Protein AF-A0A9D1UC64-F1 (afdb_monomer_lite)

Secondary structure (DSSP, 8-state):
--------S------------TT-S-HHHHHHHHHHHTSSTTHHHHHHHHHHHH-PPP--GGGSS-SGGGG--BTTTTTB-HHHHHHHHHTTPPPP---TTHHHHHHHHHHHHHHHHTT--HHHHHHHHHHHHHHHHT-

pLDDT: mean 85.99, std 10.67, range [52.28, 98.06]

Radius of gyration: 19.85 Å; chains: 1; bounding box: 45×44×47 Å

Structure (mmCIF, N/CA/C/O backbone):
data_AF-A0A9D1UC64-F1
#
_entry.id   AF-A0A9D1UC64-F1
#
loop_
_atom_site.group_PDB
_atom_site.id
_atom_site.type_symbol
_atom_site.label_atom_id
_atom_site.label_alt_id
_atom_site.label_comp_id
_atom_site.label_asym_id
_atom_site.label_entity_id
_atom_site.label_seq_id
_atom_site.pdbx_PDB_ins_code
_atom_site.Cartn_x
_atom_site.Cartn_y
_atom_site.Cartn_z
_atom_site.occupancy
_atom_site.B_iso_or_equiv
_atom_site.auth_seq_id
_atom_site.auth_comp_id
_atom_site.auth_asym_id
_atom_site.auth_atom_id
_atom_site.pdbx_PDB_model_num
ATOM 1 N N . MET A 1 1 ? -5.020 16.441 9.903 1.00 63.38 1 MET A N 1
ATOM 2 C CA . MET A 1 1 ? -5.780 15.288 9.363 1.00 63.38 1 MET A CA 1
ATOM 3 C C . MET A 1 1 ? -7.006 15.112 10.240 1.00 63.38 1 MET A C 1
ATOM 5 O O . MET A 1 1 ? -6.851 15.357 11.421 1.00 63.38 1 MET A O 1
ATOM 9 N N . MET A 1 2 ? -8.182 14.771 9.703 1.00 67.62 2 MET A N 1
ATOM 10 C CA . MET A 1 2 ? -9.398 14.547 10.503 1.00 67.62 2 MET A CA 1
ATOM 11 C C . MET A 1 2 ? -9.772 13.058 10.460 1.00 67.62 2 MET A C 1
ATOM 13 O O . MET A 1 2 ? -10.002 12.524 9.377 1.00 67.62 2 MET A O 1
ATOM 17 N N . ILE A 1 3 ? -9.825 12.401 11.618 1.00 72.19 3 ILE A N 1
ATOM 18 C CA . ILE A 1 3 ? -10.314 11.039 11.818 1.00 72.19 3 ILE A CA 1
ATOM 19 C C . ILE A 1 3 ? -11.839 11.116 11.832 1.00 72.19 3 ILE A C 1
ATOM 21 O O . ILE A 1 3 ? -12.440 11.724 12.713 1.00 72.19 3 ILE A O 1
ATOM 25 N N . SER A 1 4 ? -12.477 10.531 10.826 1.00 67.00 4 SER A N 1
ATOM 26 C CA . SER A 1 4 ? -13.929 10.553 10.686 1.00 67.00 4 SER A CA 1
ATOM 27 C C . SER A 1 4 ? -14.417 9.252 10.067 1.00 67.00 4 SER A C 1
ATOM 29 O O . SER A 1 4 ? -13.817 8.739 9.121 1.00 67.00 4 SER A O 1
ATOM 31 N N . LEU A 1 5 ? -15.544 8.748 10.569 1.00 57.59 5 LEU A N 1
ATOM 32 C CA . LEU A 1 5 ? -16.313 7.693 9.916 1.00 57.59 5 LEU A CA 1
ATOM 33 C C . LEU A 1 5 ? -17.119 8.306 8.770 1.00 57.59 5 LEU A C 1
ATOM 35 O O . LEU A 1 5 ? -18.320 8.541 8.876 1.00 57.59 5 LEU A O 1
ATOM 39 N N . THR A 1 6 ? -16.450 8.572 7.655 1.00 56.53 6 THR A N 1
ATOM 40 C CA . THR A 1 6 ? -17.159 8.647 6.375 1.00 56.53 6 THR A CA 1
ATOM 41 C C . THR A 1 6 ? -17.318 7.224 5.847 1.00 56.53 6 THR A C 1
ATOM 43 O O . THR A 1 6 ? -16.509 6.352 6.158 1.00 56.53 6 THR A O 1
ATOM 46 N N . SER A 1 7 ? -18.385 6.949 5.096 1.00 52.28 7 SER A N 1
ATOM 47 C CA . SER A 1 7 ? -18.624 5.646 4.468 1.00 52.28 7 SER A CA 1
ATOM 48 C C . SER A 1 7 ? -17.610 5.396 3.342 1.00 52.28 7 SER A C 1
ATOM 50 O O . SER A 1 7 ? -17.956 5.415 2.162 1.00 52.28 7 SER A O 1
ATOM 52 N N . LEU A 1 8 ? -16.337 5.229 3.689 1.00 53.97 8 LEU A N 1
ATOM 53 C CA . LEU A 1 8 ? -15.305 4.762 2.781 1.00 53.97 8 LEU A CA 1
ATOM 54 C C . LEU A 1 8 ? -15.522 3.263 2.595 1.00 53.97 8 LEU A C 1
ATOM 56 O O . LEU A 1 8 ? -15.233 2.458 3.473 1.00 53.97 8 LEU A O 1
ATOM 60 N N . VAL A 1 9 ? -16.097 2.909 1.448 1.00 63.16 9 VAL A N 1
ATOM 61 C CA . VAL A 1 9 ? -16.297 1.512 1.029 1.00 63.16 9 VAL A CA 1
ATOM 62 C C . VAL A 1 9 ? -14.970 0.893 0.551 1.00 63.16 9 VAL A C 1
ATOM 64 O O . VAL A 1 9 ? -14.859 -0.325 0.452 1.00 63.16 9 VAL A O 1
ATOM 67 N N . TYR A 1 10 ? -13.944 1.722 0.327 1.00 69.12 10 TYR A N 1
ATOM 68 C CA . TYR A 1 10 ? -12.628 1.334 -0.177 1.00 69.12 10 TYR A CA 1
ATOM 69 C C . TYR A 1 10 ? -11.521 1.942 0.684 1.00 69.12 10 TYR A C 1
ATOM 71 O O . TYR A 1 10 ? -11.601 3.104 1.084 1.00 69.12 10 TYR A O 1
ATOM 79 N N . ALA A 1 11 ? -10.480 1.160 0.958 1.00 68.38 11 ALA A N 1
ATOM 80 C CA . ALA A 1 11 ? -9.332 1.581 1.749 1.00 68.38 11 ALA A CA 1
ATOM 81 C C . ALA A 1 11 ? -8.036 1.240 1.011 1.00 68.38 11 ALA A C 1
ATOM 83 O O . ALA A 1 11 ? -7.879 0.129 0.510 1.00 68.38 11 ALA A O 1
ATOM 84 N N . ALA A 1 12 ? -7.094 2.182 0.991 1.00 72.62 12 ALA A N 1
ATOM 85 C CA . ALA A 1 12 ? -5.709 1.903 0.639 1.00 72.62 12 ALA A CA 1
ATOM 86 C C . ALA A 1 12 ? -4.950 1.578 1.934 1.00 72.62 12 ALA A C 1
ATOM 88 O O . ALA A 1 12 ? -4.801 2.441 2.799 1.00 72.62 12 ALA A O 1
ATOM 89 N N . SER A 1 13 ? -4.509 0.329 2.096 1.00 71.94 13 SER A N 1
ATOM 90 C CA . SER A 1 13 ? -3.730 -0.117 3.255 1.00 71.94 13 SER A CA 1
ATOM 91 C C . SER A 1 13 ? -2.520 -0.915 2.789 1.00 71.94 13 SER A C 1
ATOM 93 O O . SER A 1 13 ? -2.650 -1.847 1.997 1.00 71.94 13 SER A O 1
ATOM 95 N N . GLY A 1 14 ? -1.336 -0.535 3.265 1.00 76.38 14 GLY A N 1
ATOM 96 C CA . GLY A 1 14 ? -0.081 -1.119 2.808 1.00 76.38 14 GLY A CA 1
ATOM 97 C C . GLY A 1 14 ? 0.328 -0.588 1.435 1.00 76.38 14 GLY A C 1
ATOM 98 O O . GLY A 1 14 ? 0.439 0.623 1.244 1.00 76.38 14 GLY A O 1
ATOM 99 N N . GLY A 1 15 ? 0.587 -1.499 0.495 1.00 78.31 15 GLY A N 1
ATOM 100 C CA . GLY A 1 15 ? 1.259 -1.171 -0.760 1.00 78.31 15 GLY A CA 1
ATOM 101 C C . GLY A 1 15 ? 2.751 -0.893 -0.556 1.00 78.31 15 GLY A C 1
ATOM 102 O O . GLY A 1 15 ? 3.269 -0.876 0.561 1.00 78.31 15 GLY A O 1
ATOM 103 N N . SER A 1 16 ? 3.484 -0.731 -1.650 1.00 79.31 16 SER A N 1
ATOM 104 C CA . SER A 1 16 ? 4.915 -0.427 -1.610 1.00 79.31 16 SER A CA 1
ATOM 105 C C . SER A 1 16 ? 5.243 0.625 -2.650 1.00 79.31 16 SER A C 1
ATOM 107 O O . SER A 1 16 ? 4.673 0.624 -3.738 1.00 79.31 16 SER A O 1
ATOM 109 N N . SER A 1 17 ? 6.172 1.506 -2.293 1.00 82.56 17 SER A N 1
ATOM 110 C CA . SER A 1 17 ? 6.691 2.546 -3.173 1.00 82.56 17 SER A CA 1
ATOM 111 C C . SER A 1 17 ? 8.156 2.278 -3.473 1.00 82.56 17 SER A C 1
ATOM 113 O O . SER A 1 17 ? 8.899 1.770 -2.632 1.00 82.56 17 SER A O 1
ATOM 115 N N . TRP A 1 18 ? 8.578 2.687 -4.660 1.00 87.12 18 TRP A N 1
ATOM 116 C CA . TRP A 1 18 ? 9.968 2.642 -5.088 1.00 87.12 18 TRP A CA 1
ATOM 117 C C . TRP A 1 18 ? 10.576 4.033 -4.934 1.00 87.12 18 TRP A C 1
ATOM 119 O O . TRP A 1 18 ? 9.944 5.031 -5.278 1.00 87.12 18 TRP A O 1
ATOM 129 N N . MET A 1 19 ? 11.780 4.119 -4.369 1.00 91.00 19 MET A N 1
ATOM 130 C CA . MET A 1 19 ? 12.415 5.394 -4.033 1.00 91.00 19 MET A CA 1
ATOM 131 C C . MET A 1 19 ? 13.906 5.363 -4.353 1.00 91.00 19 MET A C 1
ATOM 133 O O . MET A 1 19 ? 14.592 4.382 -4.063 1.00 91.00 19 MET A O 1
ATOM 137 N N . ILE A 1 20 ? 14.420 6.471 -4.890 1.00 95.31 20 ILE A N 1
ATOM 138 C CA . ILE A 1 20 ? 15.860 6.701 -5.027 1.00 95.31 20 ILE A CA 1
ATOM 139 C C . ILE A 1 20 ? 16.335 7.427 -3.775 1.00 95.31 20 ILE A C 1
ATOM 141 O O . ILE A 1 20 ? 15.825 8.489 -3.420 1.00 95.31 20 ILE A O 1
ATOM 145 N N . THR A 1 21 ? 17.308 6.844 -3.082 1.00 95.69 21 THR A N 1
ATOM 146 C CA . THR A 1 21 ? 17.857 7.453 -1.866 1.00 95.69 21 THR A CA 1
ATOM 147 C C . THR A 1 21 ? 18.782 8.622 -2.203 1.00 95.69 21 THR A C 1
ATOM 149 O O . THR A 1 21 ? 19.438 8.628 -3.244 1.00 95.69 21 THR A O 1
ATOM 152 N N . SER A 1 22 ? 18.926 9.575 -1.279 1.00 95.94 22 SER A N 1
ATOM 153 C CA . SER A 1 22 ? 19.843 10.716 -1.435 1.00 95.94 22 SER A CA 1
ATOM 154 C C . SER A 1 22 ? 21.323 10.324 -1.536 1.00 95.94 22 SER A C 1
ATOM 156 O O . SER A 1 22 ? 22.147 11.148 -1.916 1.00 95.94 22 SER A O 1
ATOM 158 N N . ASN A 1 23 ? 21.667 9.084 -1.179 1.00 97.12 23 ASN A N 1
ATOM 159 C CA . ASN A 1 23 ? 23.032 8.559 -1.223 1.00 97.12 23 ASN A CA 1
ATOM 160 C C . ASN A 1 23 ? 23.328 7.785 -2.520 1.00 97.12 23 ASN A C 1
ATOM 162 O O . ASN A 1 23 ? 24.390 7.174 -2.631 1.00 97.12 23 ASN A O 1
ATOM 166 N N . CYS A 1 24 ? 22.400 7.762 -3.483 1.00 97.62 24 CYS A N 1
ATOM 167 C CA . CYS A 1 24 ? 22.615 7.112 -4.770 1.00 97.62 24 CYS A CA 1
ATOM 168 C C . CYS A 1 24 ? 23.758 7.805 -5.529 1.00 97.62 24 CYS A C 1
ATOM 170 O O . CYS A 1 24 ? 23.679 8.992 -5.838 1.00 97.62 24 CYS A O 1
ATOM 172 N N . SER A 1 25 ? 24.827 7.064 -5.829 1.00 97.25 25 SER A N 1
ATOM 173 C CA . SER A 1 25 ? 25.996 7.601 -6.536 1.00 97.25 25 SER A CA 1
ATOM 174 C C . SER A 1 25 ? 25.749 7.850 -8.025 1.00 97.25 25 SER A C 1
ATOM 176 O O . SER A 1 25 ? 26.507 8.594 -8.638 1.00 97.25 25 SER A O 1
ATOM 178 N N . ASP A 1 26 ? 24.721 7.220 -8.597 1.00 97.69 26 ASP A N 1
ATOM 179 C CA . ASP A 1 26 ? 24.335 7.348 -10.003 1.00 97.69 26 ASP A CA 1
ATOM 180 C C . ASP A 1 26 ? 22.814 7.532 -10.123 1.00 97.69 26 ASP A C 1
ATOM 182 O O . ASP A 1 26 ? 22.057 6.610 -10.431 1.00 97.69 26 ASP A O 1
ATOM 186 N N . TYR A 1 27 ? 22.370 8.742 -9.782 1.00 97.62 27 TYR A N 1
ATOM 187 C CA . TYR A 1 27 ? 20.956 9.102 -9.738 1.00 97.62 27 TYR A CA 1
ATOM 188 C C . TYR A 1 27 ? 20.275 9.007 -11.108 1.00 97.62 27 TYR A C 1
ATOM 190 O O . TYR A 1 27 ? 19.155 8.516 -11.180 1.00 97.62 27 TYR A O 1
ATOM 198 N N . GLU A 1 28 ? 20.936 9.450 -12.180 1.00 97.88 28 GLU A N 1
ATOM 199 C CA . GLU A 1 28 ? 20.335 9.500 -13.519 1.00 97.88 28 GLU A CA 1
ATOM 200 C C . GLU A 1 28 ? 20.024 8.096 -14.040 1.00 97.88 28 GLU A C 1
ATOM 202 O O . GLU A 1 28 ? 18.913 7.850 -14.497 1.00 97.88 28 GLU A O 1
ATOM 207 N N . THR A 1 29 ? 20.953 7.146 -13.886 1.00 98.06 29 THR A N 1
ATOM 208 C CA . THR A 1 29 ? 20.705 5.746 -14.257 1.00 98.06 29 THR A CA 1
ATOM 209 C C . THR A 1 29 ? 19.593 5.126 -13.407 1.00 98.06 29 THR A C 1
ATOM 211 O O . THR A 1 29 ? 18.754 4.385 -13.917 1.00 98.06 29 THR A O 1
ATOM 214 N N . ALA A 1 30 ? 19.555 5.420 -12.102 1.00 97.69 30 ALA A N 1
ATOM 215 C CA . ALA A 1 30 ? 18.491 4.926 -11.230 1.00 97.69 30 ALA A CA 1
ATOM 216 C C . ALA A 1 30 ? 17.121 5.519 -11.599 1.00 97.69 30 ALA A C 1
ATOM 218 O O . ALA A 1 30 ? 16.118 4.806 -11.580 1.00 97.69 30 ALA A O 1
ATOM 219 N N . LEU A 1 31 ? 17.079 6.806 -11.949 1.00 97.06 31 LEU A N 1
ATOM 220 C CA . LEU A 1 31 ? 15.873 7.479 -12.410 1.00 97.06 31 LEU A CA 1
ATOM 221 C C . LEU A 1 31 ? 15.389 6.874 -13.722 1.00 97.06 31 LEU A C 1
ATOM 223 O O . LEU A 1 31 ? 14.222 6.508 -13.792 1.00 97.06 31 LEU A O 1
ATOM 227 N N . ASP A 1 32 ? 16.282 6.711 -14.698 1.00 97.69 32 ASP A N 1
ATOM 228 C CA . ASP A 1 32 ? 15.983 6.104 -15.996 1.00 97.69 32 ASP A CA 1
ATOM 229 C C . ASP A 1 32 ? 15.424 4.683 -15.854 1.00 97.69 32 ASP A C 1
ATOM 231 O O . ASP A 1 32 ? 14.429 4.337 -16.490 1.00 97.69 32 ASP A O 1
ATOM 235 N N . LEU A 1 33 ? 15.989 3.878 -14.947 1.00 96.50 33 LEU A N 1
ATOM 236 C CA . LEU A 1 33 ? 15.461 2.552 -14.636 1.00 96.50 33 LEU A CA 1
ATOM 237 C C . LEU A 1 33 ? 14.020 2.626 -14.115 1.00 96.50 33 LEU A C 1
ATOM 239 O O . LEU A 1 33 ? 13.151 1.920 -14.626 1.00 96.50 33 LEU A O 1
ATOM 243 N N . LEU A 1 34 ? 13.752 3.454 -13.098 1.00 95.56 34 LEU A N 1
ATOM 244 C CA . LEU A 1 34 ? 12.413 3.543 -12.507 1.00 95.56 34 LEU A CA 1
ATOM 245 C C . LEU A 1 34 ? 11.394 4.104 -13.504 1.00 95.56 34 LEU A C 1
ATOM 247 O O . LEU A 1 34 ? 10.284 3.580 -13.603 1.00 95.56 34 LEU A O 1
ATOM 251 N N . THR A 1 35 ? 11.752 5.144 -14.257 1.00 94.69 35 THR A N 1
ATOM 252 C CA . THR A 1 35 ? 10.840 5.758 -15.227 1.00 94.69 35 THR A CA 1
ATOM 253 C C . THR A 1 35 ? 10.601 4.862 -16.431 1.00 94.69 35 THR A C 1
ATOM 255 O O . THR A 1 35 ? 9.479 4.845 -16.919 1.00 94.69 35 THR A O 1
ATOM 258 N N . THR A 1 36 ? 11.586 4.082 -16.879 1.00 95.62 36 THR A N 1
ATOM 259 C CA . THR A 1 36 ? 11.426 3.147 -18.003 1.00 95.62 36 THR A CA 1
ATOM 260 C C . THR A 1 36 ? 10.649 1.898 -17.595 1.00 95.62 36 THR A C 1
ATOM 262 O O . THR A 1 36 ? 9.729 1.494 -18.306 1.00 95.62 36 THR A O 1
ATOM 265 N N . VAL A 1 37 ? 10.993 1.295 -16.450 1.00 94.44 37 VAL A N 1
ATOM 266 C CA . VAL A 1 37 ? 10.428 0.009 -16.012 1.00 94.44 37 VAL A CA 1
ATOM 267 C C . VAL A 1 37 ? 9.077 0.160 -15.334 1.00 94.44 37 VAL A C 1
ATOM 269 O O . VAL A 1 37 ? 8.187 -0.632 -15.600 1.00 94.44 37 VAL A O 1
ATOM 272 N N . MET A 1 38 ? 8.900 1.151 -14.463 1.00 91.38 38 MET A N 1
ATOM 273 C CA . MET A 1 38 ? 7.700 1.228 -13.620 1.00 91.38 38 MET A CA 1
ATOM 274 C C . MET A 1 38 ? 6.682 2.253 -14.116 1.00 91.38 38 MET A C 1
ATOM 276 O O . MET A 1 38 ? 5.495 2.091 -13.876 1.00 91.38 38 MET A O 1
ATOM 280 N N . GLY A 1 39 ? 7.119 3.316 -14.793 1.00 88.75 39 GLY A N 1
ATOM 281 C CA . GLY A 1 39 ? 6.231 4.401 -15.235 1.00 88.75 39 GLY A CA 1
ATOM 282 C C . GLY A 1 39 ? 6.206 4.641 -16.741 1.00 88.75 39 GLY A C 1
ATOM 283 O O . GLY A 1 39 ? 5.640 5.644 -17.175 1.00 88.75 39 GLY A O 1
ATOM 284 N N . GLY A 1 40 ? 6.866 3.786 -17.519 1.00 89.94 40 GLY A N 1
ATOM 285 C CA . GLY A 1 40 ? 7.197 4.059 -18.912 1.00 89.94 40 GLY A CA 1
ATOM 286 C C . GLY A 1 40 ? 7.000 2.851 -19.807 1.00 89.94 40 GLY A C 1
ATOM 287 O O . GLY A 1 40 ? 6.079 2.062 -19.610 1.00 89.94 40 GLY A O 1
ATOM 288 N N . GLU A 1 41 ? 7.863 2.729 -20.812 1.00 93.31 41 GLU A N 1
ATOM 289 C CA . GLU A 1 41 ? 7.711 1.783 -21.923 1.00 93.31 41 GLU A CA 1
ATOM 290 C C . GLU A 1 41 ? 7.566 0.320 -21.486 1.00 93.31 41 GLU A C 1
ATOM 292 O O . GLU A 1 41 ? 6.873 -0.443 -22.152 1.00 93.31 41 GLU A O 1
ATOM 297 N N . LEU A 1 42 ? 8.182 -0.074 -20.369 1.00 93.69 42 LEU A N 1
ATOM 298 C CA . LEU A 1 42 ? 8.160 -1.460 -19.896 1.00 93.69 42 LEU A CA 1
ATOM 299 C C . LEU A 1 42 ? 7.163 -1.701 -18.751 1.00 93.69 42 LEU A C 1
ATOM 301 O O . LEU A 1 42 ? 7.148 -2.798 -18.197 1.00 93.69 42 LEU A O 1
ATOM 305 N N . SER A 1 43 ? 6.340 -0.708 -18.395 1.00 91.25 43 SER A N 1
ATOM 306 C CA . SER A 1 43 ? 5.443 -0.793 -17.233 1.00 91.25 43 SER A CA 1
ATOM 307 C C . SER A 1 43 ? 4.398 -1.901 -17.349 1.00 91.25 43 SER A C 1
ATOM 309 O O . SER A 1 43 ? 4.275 -2.684 -16.411 1.00 91.25 43 SER A O 1
ATOM 311 N N . ASP A 1 44 ? 3.722 -2.040 -18.491 1.00 88.62 44 ASP A N 1
ATOM 312 C CA . ASP A 1 44 ? 2.748 -3.120 -18.723 1.00 88.62 44 ASP A CA 1
ATOM 313 C C . ASP A 1 44 ? 3.380 -4.498 -18.487 1.00 88.62 44 ASP A C 1
ATOM 315 O O . ASP A 1 44 ? 2.933 -5.251 -17.624 1.00 88.62 44 ASP A O 1
ATOM 319 N N . ALA A 1 45 ? 4.492 -4.792 -19.170 1.00 90.00 45 ALA A N 1
ATOM 320 C CA . ALA A 1 45 ? 5.197 -6.065 -19.024 1.00 90.00 45 ALA A CA 1
ATOM 321 C C . ALA A 1 45 ? 5.659 -6.311 -17.579 1.00 90.00 45 ALA A C 1
ATOM 323 O O . ALA A 1 45 ? 5.444 -7.388 -17.031 1.00 90.00 45 ALA A O 1
ATOM 324 N N . PHE A 1 46 ? 6.240 -5.296 -16.934 1.00 91.56 46 PHE A N 1
ATOM 325 C CA . PHE A 1 46 ? 6.694 -5.403 -15.551 1.00 91.56 46 PHE A CA 1
ATOM 326 C C . PHE A 1 46 ? 5.546 -5.723 -14.585 1.00 91.56 46 PHE A C 1
ATOM 328 O O . PHE A 1 46 ? 5.684 -6.610 -13.743 1.00 91.56 46 PHE A O 1
ATOM 335 N N . TYR A 1 47 ? 4.413 -5.020 -14.692 1.00 89.88 47 TYR A N 1
ATOM 336 C CA . TYR A 1 47 ? 3.279 -5.228 -13.792 1.00 89.88 47 TYR A CA 1
ATOM 337 C C . TYR A 1 47 ? 2.540 -6.544 -14.055 1.00 89.88 47 TYR A C 1
ATOM 339 O O . TYR A 1 47 ? 2.055 -7.156 -13.104 1.00 89.88 47 TYR A O 1
ATOM 347 N N . GLN A 1 48 ? 2.509 -7.015 -15.303 1.00 87.69 48 GLN A N 1
ATOM 348 C CA . GLN A 1 48 ? 2.010 -8.348 -15.647 1.00 87.69 48 GLN A CA 1
ATOM 349 C C . GLN A 1 48 ? 2.878 -9.456 -15.046 1.00 87.69 48 GLN A C 1
ATOM 351 O O . GLN A 1 48 ? 2.348 -10.372 -14.415 1.00 87.69 48 GLN A O 1
ATOM 356 N N . ASP A 1 49 ? 4.201 -9.350 -15.189 1.00 89.88 49 ASP A N 1
ATOM 357 C CA . ASP A 1 49 ? 5.139 -10.353 -14.681 1.00 89.88 49 ASP A CA 1
ATOM 358 C C . ASP A 1 49 ? 5.008 -10.504 -13.157 1.00 89.88 49 ASP A C 1
ATOM 360 O O . ASP A 1 49 ? 4.837 -11.611 -12.644 1.00 89.88 49 ASP A O 1
ATOM 364 N N . ILE A 1 50 ? 4.992 -9.393 -12.410 1.00 89.69 50 ILE A N 1
ATOM 365 C CA . ILE A 1 50 ? 4.877 -9.460 -10.944 1.00 89.69 50 ILE A CA 1
ATOM 366 C C . ILE A 1 50 ? 3.474 -9.858 -10.457 1.00 89.69 50 ILE A C 1
ATOM 368 O O . ILE A 1 50 ? 3.341 -10.364 -9.336 1.00 89.69 50 ILE A O 1
ATOM 372 N N . LEU A 1 51 ? 2.432 -9.668 -11.275 1.00 87.88 51 LEU A N 1
ATOM 373 C CA . LEU A 1 51 ? 1.104 -10.210 -10.993 1.00 87.88 51 LEU A CA 1
ATOM 374 C C . LEU A 1 51 ? 1.127 -11.741 -11.060 1.00 87.88 51 LEU A C 1
ATOM 376 O O . LEU A 1 51 ? 0.666 -12.381 -10.121 1.00 87.88 51 LEU A O 1
ATOM 380 N N . LEU A 1 52 ? 1.704 -12.331 -12.111 1.00 83.81 52 LEU A N 1
ATOM 381 C CA . LEU A 1 52 ? 1.781 -13.792 -12.257 1.00 83.81 52 LEU A CA 1
ATOM 382 C C . LEU A 1 52 ? 2.699 -14.444 -11.226 1.00 83.81 52 LEU A C 1
ATOM 384 O O . LEU A 1 52 ? 2.368 -15.494 -10.676 1.00 83.81 52 LEU A O 1
ATOM 388 N N . ASP A 1 53 ? 3.851 -13.829 -10.965 1.00 87.88 53 ASP A N 1
ATOM 389 C CA . ASP A 1 53 ? 4.875 -14.432 -10.115 1.00 87.88 53 ASP A CA 1
ATOM 390 C C . ASP A 1 53 ? 4.564 -14.280 -8.623 1.00 87.88 53 ASP A C 1
ATOM 392 O O . ASP A 1 53 ? 5.006 -15.087 -7.804 1.00 87.88 53 ASP A O 1
ATOM 396 N N . SER A 1 54 ? 3.872 -13.202 -8.241 1.00 87.50 54 SER A N 1
ATOM 397 C CA . SER A 1 54 ? 3.743 -12.790 -6.836 1.00 87.50 54 SER A CA 1
ATOM 398 C C . SER A 1 54 ? 2.344 -12.324 -6.433 1.00 87.50 54 SER A C 1
ATOM 400 O O . SER A 1 54 ? 2.170 -11.877 -5.298 1.00 87.50 54 SER A O 1
ATOM 402 N N . ASN A 1 55 ? 1.346 -12.424 -7.318 1.00 86.44 55 ASN A N 1
ATOM 403 C CA . ASN A 1 55 ? -0.016 -11.919 -7.104 1.00 86.44 55 ASN A CA 1
ATOM 404 C C . ASN A 1 55 ? -0.045 -10.426 -6.730 1.00 86.44 55 ASN A C 1
ATOM 406 O O . ASN A 1 55 ? -0.910 -9.976 -5.973 1.00 86.44 55 ASN A O 1
ATOM 410 N N . TYR A 1 56 ? 0.924 -9.650 -7.230 1.00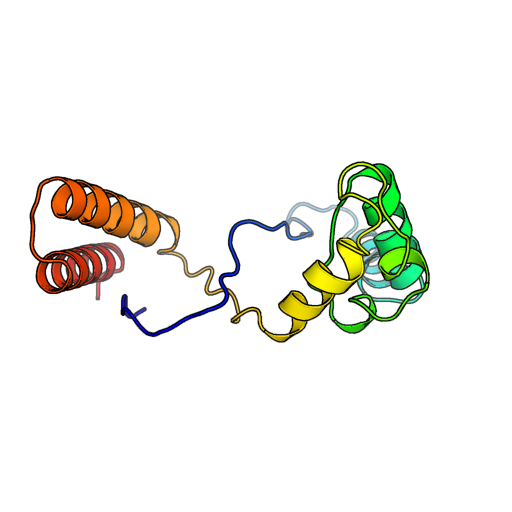 87.50 56 TYR A N 1
ATOM 411 C CA . TYR A 1 56 ? 1.001 -8.218 -6.976 1.00 87.50 56 TYR A CA 1
ATOM 412 C C . TYR A 1 56 ? 0.126 -7.454 -7.968 1.00 87.50 56 TYR A C 1
ATOM 414 O O . TYR A 1 56 ? 0.368 -7.481 -9.170 1.00 87.50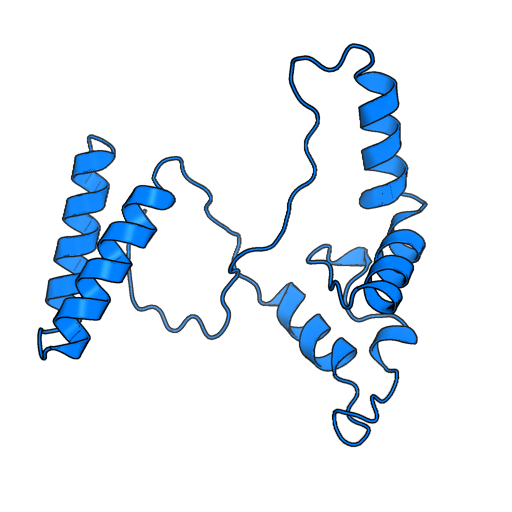 56 TYR A O 1
ATOM 422 N N . ILE A 1 57 ? -0.857 -6.715 -7.455 1.00 84.81 57 ILE A N 1
ATOM 423 C CA . ILE A 1 57 ? -1.691 -5.820 -8.260 1.00 84.81 57 ILE A CA 1
ATOM 424 C C . ILE A 1 57 ? -1.224 -4.390 -8.045 1.00 84.81 57 ILE A C 1
ATOM 426 O O . ILE A 1 57 ? -1.164 -3.894 -6.917 1.00 84.81 57 ILE A O 1
ATOM 430 N N . SER A 1 58 ? -0.905 -3.723 -9.148 1.00 81.44 58 SER A N 1
ATOM 431 C CA . SER A 1 58 ? -0.476 -2.334 -9.131 1.00 81.44 58 SER A CA 1
ATOM 432 C C . SER A 1 58 ? -1.645 -1.375 -8.939 1.00 81.44 58 SER A C 1
ATOM 434 O O . SER A 1 58 ? -2.706 -1.533 -9.538 1.00 81.44 58 SER A O 1
ATOM 436 N N . GLY A 1 59 ? -1.406 -0.317 -8.162 1.00 79.38 59 GLY A N 1
ATOM 437 C CA . GLY A 1 59 ? -2.274 0.861 -8.118 1.00 79.38 59 GLY A CA 1
ATOM 438 C C . GLY A 1 59 ? -2.091 1.807 -9.317 1.00 79.38 59 GLY A C 1
ATOM 439 O O . GLY A 1 59 ? -2.757 2.838 -9.402 1.00 79.38 59 GLY A O 1
ATOM 440 N N . TYR A 1 60 ? -1.152 1.510 -10.222 1.00 81.12 60 TYR A N 1
ATOM 441 C CA . TYR A 1 60 ? -0.867 2.332 -11.392 1.00 81.12 60 TYR A CA 1
ATOM 442 C C . TYR A 1 60 ? -1.936 2.114 -12.468 1.00 81.12 60 TYR A C 1
ATOM 444 O O . TYR A 1 60 ? -1.916 1.129 -13.208 1.00 81.12 60 TYR A O 1
ATOM 452 N N . LEU A 1 61 ? -2.876 3.062 -12.541 1.00 81.19 61 LEU A N 1
ATOM 453 C CA . LEU A 1 61 ? -4.076 2.992 -13.383 1.00 81.19 61 LEU A CA 1
ATOM 454 C C . LEU A 1 61 ? -3.835 2.606 -14.852 1.00 81.19 61 LEU A C 1
ATOM 456 O O . LEU A 1 61 ? -4.647 1.840 -15.364 1.00 81.19 61 LEU A O 1
ATOM 460 N N . PRO A 1 62 ? -2.768 3.065 -15.542 1.00 81.75 62 PRO A N 1
ATOM 461 C CA . PRO A 1 62 ? -2.522 2.657 -16.927 1.00 81.75 62 PRO A CA 1
ATOM 462 C C . PRO A 1 62 ? -2.391 1.141 -17.117 1.00 81.75 62 PRO A C 1
ATOM 464 O O . PRO A 1 62 ? -2.776 0.637 -18.164 1.00 81.75 62 PRO A O 1
ATOM 467 N N . THR A 1 63 ? -1.939 0.432 -16.081 1.00 77.00 63 THR A N 1
ATOM 468 C CA . THR A 1 63 ? -1.687 -1.023 -16.087 1.00 77.00 63 THR A CA 1
ATOM 469 C C . THR A 1 63 ? -2.750 -1.823 -15.323 1.00 77.00 63 THR A C 1
ATOM 471 O O . THR A 1 63 ? -2.653 -3.041 -15.179 1.00 77.00 63 THR A O 1
ATOM 474 N N . ALA A 1 64 ? -3.769 -1.149 -14.780 1.00 74.38 64 ALA A N 1
ATOM 475 C CA . ALA A 1 64 ? -4.783 -1.774 -13.939 1.00 74.38 64 ALA A CA 1
ATOM 476 C C . ALA A 1 64 ? -5.979 -2.269 -14.771 1.00 74.38 64 ALA A C 1
ATOM 478 O O . ALA A 1 64 ? -6.602 -1.506 -15.508 1.00 74.38 64 ALA A O 1
ATOM 479 N N . GLY A 1 65 ? -6.340 -3.548 -14.614 1.00 66.38 65 GLY A N 1
ATOM 480 C CA . GLY A 1 65 ? -7.673 -4.080 -14.939 1.00 66.38 65 GLY A CA 1
ATOM 481 C C . GLY A 1 65 ? -8.049 -4.251 -16.418 1.00 66.38 65 GLY A C 1
ATOM 482 O O . GLY A 1 65 ? -9.135 -4.759 -16.687 1.00 66.38 65 GLY A O 1
ATOM 483 N N . ASN A 1 66 ? -7.197 -3.871 -17.374 1.00 63.12 66 ASN A N 1
ATOM 484 C CA . ASN A 1 66 ? -7.561 -3.804 -18.800 1.00 63.12 66 ASN A CA 1
ATOM 485 C C . ASN A 1 66 ? -6.923 -4.883 -19.691 1.00 63.12 66 ASN A C 1
ATOM 487 O O . ASN A 1 66 ? -7.028 -4.811 -20.915 1.00 63.12 66 ASN A O 1
ATOM 491 N N . GLU A 1 67 ? -6.280 -5.890 -19.103 1.00 69.38 67 GLU A N 1
ATOM 492 C CA . GLU A 1 67 ? -5.487 -6.874 -19.844 1.00 69.38 67 GLU A CA 1
ATOM 493 C C . GLU A 1 67 ? -6.055 -8.298 -19.752 1.00 69.38 67 GLU A C 1
ATOM 495 O O . GLU A 1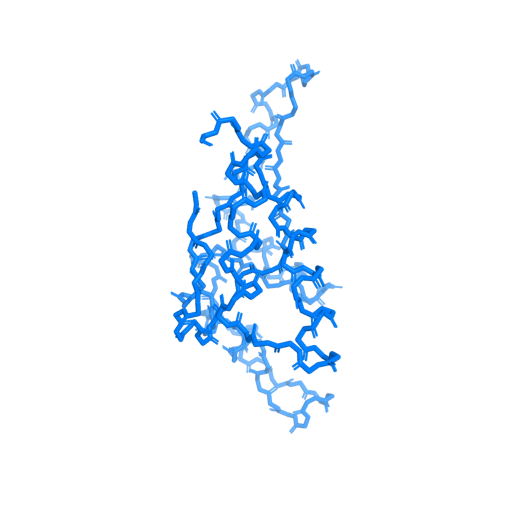 67 ? -6.832 -8.636 -18.854 1.00 69.38 67 GLU A O 1
ATOM 500 N N . GLU A 1 68 ? -5.653 -9.154 -20.697 1.00 82.88 68 GLU A N 1
ATOM 501 C CA . GLU A 1 68 ? -6.082 -10.559 -20.782 1.00 82.88 68 GLU A CA 1
ATOM 502 C C . GLU A 1 68 ? -5.818 -11.314 -19.473 1.00 82.88 68 GLU A C 1
ATOM 504 O O . GLU A 1 68 ? -6.699 -12.009 -18.969 1.00 82.88 68 GLU A O 1
ATOM 509 N N . ILE A 1 69 ? -4.656 -11.075 -18.863 1.00 84.38 69 ILE A N 1
ATOM 510 C CA . ILE A 1 69 ? -4.247 -11.664 -17.587 1.00 84.38 69 ILE A CA 1
ATOM 511 C C . ILE A 1 69 ? -5.262 -11.432 -16.458 1.00 84.38 69 ILE A C 1
ATOM 513 O O . ILE A 1 69 ? -5.564 -12.366 -15.716 1.00 84.38 69 ILE A O 1
ATOM 517 N N . TYR A 1 70 ?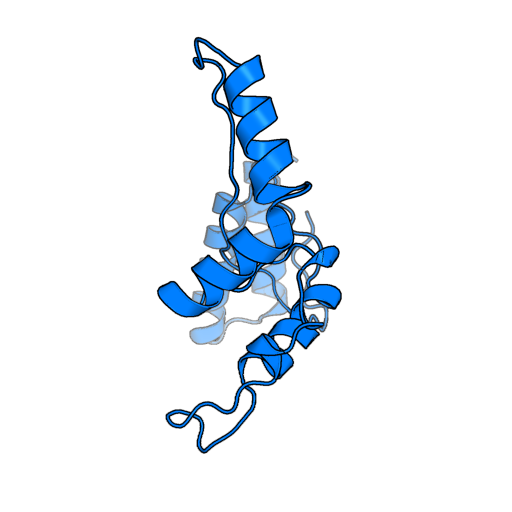 -5.860 -10.237 -16.365 1.00 86.94 70 TYR A N 1
ATOM 518 C CA . TYR A 1 70 ? -6.833 -9.912 -15.318 1.00 86.94 70 TYR A CA 1
ATOM 519 C C . TYR A 1 70 ? -8.116 -10.744 -15.457 1.00 86.94 70 TYR A C 1
ATOM 521 O O . TYR A 1 70 ? -8.787 -11.039 -14.469 1.00 86.94 70 TYR A O 1
ATOM 529 N N . ASN A 1 71 ? -8.437 -11.163 -16.681 1.00 89.44 71 ASN A N 1
ATOM 530 C CA . ASN A 1 71 ? -9.618 -11.954 -17.007 1.00 89.44 71 ASN A CA 1
ATOM 531 C C . ASN A 1 71 ? -9.356 -13.468 -16.963 1.00 89.44 71 ASN A C 1
ATOM 533 O O . ASN A 1 71 ? -10.217 -14.248 -17.372 1.00 89.44 71 ASN A O 1
ATOM 537 N N . THR A 1 72 ? -8.191 -13.896 -16.471 1.00 89.94 72 THR A N 1
ATOM 538 C CA . THR A 1 72 ? -7.858 -15.317 -16.330 1.00 89.94 72 THR A CA 1
ATOM 539 C C . THR A 1 72 ? -8.664 -15.932 -15.178 1.00 89.94 72 THR A C 1
ATOM 541 O O . THR A 1 72 ? -8.598 -15.414 -14.060 1.00 89.94 72 THR A O 1
ATOM 544 N N . PRO A 1 73 ? -9.425 -17.019 -15.413 1.00 92.31 73 PRO A N 1
ATOM 545 C CA . PRO A 1 73 ? -10.083 -17.774 -14.350 1.00 92.31 73 PRO A CA 1
ATOM 546 C C . PRO A 1 73 ? -9.069 -18.388 -13.386 1.00 92.31 73 PRO A C 1
ATOM 548 O O . PRO A 1 73 ? -8.065 -18.950 -13.826 1.00 92.31 73 PRO A O 1
ATOM 551 N N . ASP A 1 74 ? -9.360 -18.341 -12.089 1.00 90.12 74 ASP A N 1
ATOM 552 C CA . ASP A 1 74 ? -8.523 -18.956 -11.062 1.00 90.12 74 ASP A CA 1
ATOM 553 C C . ASP A 1 74 ? -9.226 -20.161 -10.410 1.00 90.12 74 ASP A C 1
ATOM 555 O O . ASP A 1 74 ? -10.326 -20.046 -9.864 1.00 90.12 74 ASP A O 1
ATOM 559 N N . ASP A 1 75 ? -8.585 -21.332 -10.456 1.00 93.44 75 ASP A N 1
ATOM 560 C CA . ASP A 1 75 ? -9.147 -22.588 -9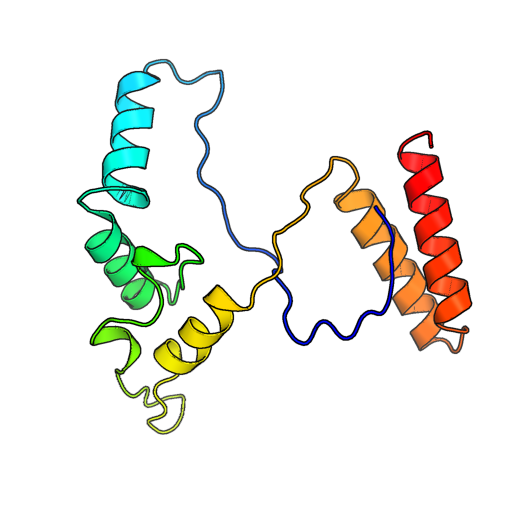.939 1.00 93.44 75 ASP A CA 1
ATOM 561 C C . ASP A 1 75 ? -9.346 -22.576 -8.415 1.00 93.44 75 ASP A C 1
ATOM 563 O O . ASP A 1 75 ? -10.298 -23.181 -7.913 1.00 93.44 75 ASP A O 1
ATOM 567 N N . PHE A 1 76 ? -8.482 -21.887 -7.662 1.00 92.69 76 PHE A N 1
ATOM 568 C CA . PHE A 1 76 ? -8.638 -21.750 -6.212 1.00 92.69 76 PHE A CA 1
ATOM 569 C C . PHE A 1 76 ? -9.891 -20.932 -5.877 1.00 92.69 76 PHE A C 1
ATOM 571 O O . PHE A 1 76 ? -10.600 -21.247 -4.918 1.00 92.69 76 PHE A O 1
ATOM 578 N N . PHE A 1 77 ? -10.214 -19.940 -6.710 1.00 93.69 77 PHE A N 1
ATOM 579 C CA . PHE A 1 77 ? -11.436 -19.140 -6.616 1.00 93.69 77 PHE A CA 1
ATOM 580 C C . PHE A 1 77 ? -12.599 -19.692 -7.463 1.00 93.69 77 PHE A C 1
ATOM 582 O O . PHE A 1 77 ? -13.475 -18.942 -7.877 1.00 93.69 77 PHE A O 1
ATOM 589 N N . ASN A 1 78 ? -12.662 -21.011 -7.686 1.00 96.19 78 ASN A N 1
ATOM 590 C CA . ASN A 1 78 ? -13.758 -21.694 -8.396 1.00 96.19 78 ASN A CA 1
ATOM 591 C C . ASN A 1 78 ? -14.008 -21.199 -9.837 1.00 96.19 78 ASN A C 1
ATOM 593 O O . ASN A 1 78 ? -15.136 -21.266 -10.330 1.00 96.19 78 ASN A O 1
ATOM 597 N N . GLY A 1 79 ? -12.964 -20.733 -10.520 1.00 95.44 79 GLY A N 1
ATOM 598 C CA . GLY A 1 79 ? -13.038 -20.199 -11.878 1.00 95.44 79 GLY A CA 1
ATOM 599 C C . GLY A 1 79 ? -13.418 -18.719 -11.953 1.00 95.44 79 GLY A C 1
ATOM 600 O O . GLY A 1 79 ? -13.652 -18.219 -13.053 1.00 95.44 79 GLY A O 1
ATOM 601 N N . ASP A 1 80 ? -13.473 -18.007 -10.825 1.00 94.56 80 ASP A N 1
ATOM 602 C CA . ASP A 1 80 ? -13.674 -16.560 -10.827 1.00 94.56 80 ASP A CA 1
ATOM 603 C C . ASP A 1 80 ? -12.445 -15.831 -11.394 1.00 94.56 80 ASP A C 1
ATOM 605 O O . ASP A 1 80 ? -11.295 -16.224 -11.188 1.00 94.56 80 ASP A O 1
ATOM 609 N N . THR A 1 81 ? -12.684 -14.707 -12.071 1.00 91.81 81 THR A N 1
ATOM 610 C CA . THR A 1 81 ? -11.636 -13.804 -12.572 1.00 91.81 81 THR A CA 1
ATOM 611 C C . THR A 1 81 ? -11.213 -12.835 -11.468 1.00 91.81 81 THR A C 1
ATOM 613 O O . THR A 1 81 ? -11.544 -11.644 -11.495 1.00 91.81 81 THR A O 1
ATOM 616 N N . ILE A 1 82 ? -10.545 -13.357 -10.436 1.00 89.88 82 ILE A N 1
ATOM 617 C CA . ILE A 1 82 ? -10.269 -12.606 -9.202 1.00 89.88 82 ILE A CA 1
ATOM 618 C C . ILE A 1 82 ? -9.450 -11.334 -9.454 1.00 89.88 82 ILE A C 1
ATOM 620 O O . ILE A 1 82 ? -9.717 -10.300 -8.843 1.00 89.88 82 ILE A O 1
ATOM 624 N N . TYR A 1 83 ? -8.510 -11.369 -10.400 1.00 88.56 83 TYR A N 1
ATOM 625 C CA . TYR A 1 83 ? -7.680 -10.214 -10.728 1.00 88.56 83 TYR A CA 1
ATOM 626 C C . TYR A 1 83 ? -8.497 -9.086 -11.351 1.00 88.56 83 TYR A C 1
ATOM 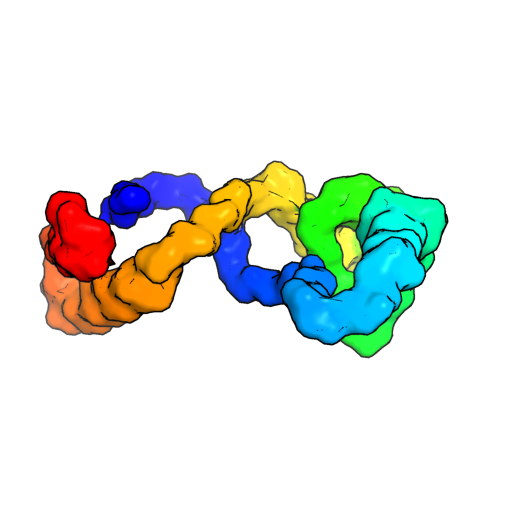628 O O . TYR A 1 83 ? -8.353 -7.950 -10.912 1.00 88.56 83 TYR A O 1
ATOM 636 N N . ALA A 1 84 ? -9.409 -9.369 -12.285 1.00 87.69 84 ALA A N 1
ATOM 637 C CA . ALA A 1 84 ? -10.325 -8.366 -12.833 1.00 87.69 84 ALA A CA 1
ATOM 638 C C . ALA A 1 84 ? -11.175 -7.720 -11.732 1.00 87.69 84 ALA A C 1
ATOM 640 O O . ALA A 1 84 ? -11.309 -6.498 -11.700 1.00 87.69 84 ALA A O 1
ATOM 641 N N . THR A 1 85 ? -11.689 -8.519 -10.792 1.00 87.12 85 THR A N 1
ATOM 642 C CA . THR A 1 85 ? -12.438 -8.005 -9.635 1.00 87.12 85 THR A CA 1
ATOM 643 C C . THR A 1 85 ? -11.579 -7.076 -8.777 1.00 87.12 85 THR A C 1
ATOM 645 O O . THR A 1 85 ? -12.022 -5.992 -8.413 1.00 87.12 85 THR A O 1
ATOM 648 N N . LEU A 1 86 ? -10.337 -7.460 -8.472 1.00 86.00 86 LEU A N 1
ATOM 649 C CA . LEU A 1 86 ? -9.430 -6.633 -7.674 1.00 86.00 86 LEU A CA 1
ATOM 650 C C . LEU A 1 86 ? -8.974 -5.368 -8.425 1.00 86.00 86 LEU A C 1
ATOM 652 O O . LEU A 1 86 ? -8.872 -4.301 -7.822 1.00 86.00 86 LEU A O 1
ATOM 656 N N . GLY A 1 87 ? -8.768 -5.463 -9.740 1.00 84.50 87 GLY A N 1
ATOM 657 C CA . GLY A 1 87 ? -8.430 -4.341 -10.615 1.00 84.50 87 GLY A CA 1
ATOM 658 C C . GLY A 1 87 ? -9.507 -3.252 -10.635 1.00 84.50 87 GLY A C 1
ATOM 659 O O . GLY A 1 87 ? -9.170 -2.072 -10.678 1.00 84.50 87 GLY A O 1
ATOM 660 N N . GLN A 1 88 ? -10.788 -3.621 -10.504 1.00 82.94 88 GLN A N 1
ATOM 661 C CA . GLN A 1 88 ? -11.899 -2.663 -10.384 1.00 82.94 88 GLN A CA 1
ATOM 662 C C . GLN A 1 88 ? -11.837 -1.812 -9.111 1.00 82.94 88 GLN A C 1
ATOM 664 O O . GLN A 1 88 ? -12.467 -0.763 -9.060 1.00 82.94 88 GLN A O 1
ATOM 669 N N . PHE A 1 89 ? -11.110 -2.231 -8.071 1.00 82.69 89 PHE A N 1
ATOM 670 C CA . PHE A 1 89 ? -10.965 -1.406 -6.872 1.00 82.69 89 PHE A CA 1
ATOM 671 C C . PHE A 1 89 ? -9.912 -0.314 -7.032 1.00 82.69 89 PHE A C 1
ATOM 673 O O . PHE A 1 89 ? -9.966 0.666 -6.293 1.00 82.69 89 PHE A O 1
ATOM 680 N N . VAL A 1 90 ? -8.975 -0.453 -7.977 1.00 82.38 90 VAL A N 1
ATOM 681 C CA . VAL A 1 90 ? -7.823 0.449 -8.109 1.00 82.38 90 VAL A CA 1
ATOM 682 C C . VAL A 1 90 ? -8.254 1.892 -8.389 1.00 82.38 90 VAL A C 1
ATOM 684 O O . VAL A 1 90 ? -7.676 2.816 -7.820 1.00 82.38 90 VAL A O 1
ATOM 687 N N . ASP A 1 91 ? -9.299 2.102 -9.196 1.00 81.06 91 ASP A N 1
ATOM 688 C CA . ASP A 1 91 ? -9.833 3.439 -9.497 1.00 81.06 91 ASP A CA 1
ATOM 689 C C . ASP A 1 91 ? -10.709 4.029 -8.374 1.00 81.06 91 ASP A C 1
ATOM 691 O O . ASP A 1 91 ? -10.973 5.233 -8.360 1.00 81.06 91 ASP A O 1
ATOM 695 N N . GLN A 1 92 ? -11.116 3.202 -7.408 1.00 83.25 92 GLN A N 1
ATOM 696 C CA . GLN A 1 92 ? -11.898 3.606 -6.241 1.00 83.25 92 GLN A CA 1
ATOM 697 C C . GLN A 1 92 ? -11.033 3.902 -5.012 1.00 83.25 92 GLN A C 1
ATOM 699 O O . GLN A 1 92 ? -11.549 4.406 -4.007 1.00 83.25 92 GLN A O 1
ATOM 704 N N . LEU A 1 93 ? -9.736 3.566 -5.047 1.00 80.06 93 LEU A N 1
ATOM 705 C CA . LEU A 1 93 ? -8.854 3.761 -3.902 1.00 80.06 93 LEU A CA 1
ATOM 706 C C . LEU A 1 93 ? -8.716 5.260 -3.587 1.00 80.06 93 LEU A C 1
ATOM 708 O O . LEU A 1 93 ? -8.344 6.049 -4.460 1.00 80.06 93 LEU A O 1
ATOM 712 N N . PRO A 1 94 ? -8.974 5.684 -2.336 1.00 77.31 94 PRO A N 1
ATOM 713 C CA . PRO A 1 94 ? -8.711 7.058 -1.939 1.00 77.31 94 PRO A CA 1
ATOM 714 C C . PRO A 1 94 ? -7.206 7.341 -2.013 1.00 77.31 94 PRO A C 1
ATOM 716 O O . PRO A 1 94 ? -6.379 6.467 -1.737 1.00 77.31 94 PRO A O 1
ATOM 719 N N . ALA A 1 95 ? -6.842 8.586 -2.326 1.00 74.81 95 ALA A N 1
ATOM 720 C CA . ALA A 1 95 ? -5.450 9.013 -2.252 1.00 74.81 95 ALA A CA 1
ATOM 721 C C . ALA A 1 95 ? -4.907 8.785 -0.831 1.00 74.81 95 ALA A C 1
ATOM 723 O O . ALA A 1 95 ? -5.480 9.270 0.149 1.00 74.81 95 ALA A O 1
ATOM 724 N N . SER A 1 96 ? -3.802 8.045 -0.722 1.00 70.25 96 SER A N 1
ATOM 725 C CA . SER A 1 96 ? -3.158 7.788 0.565 1.00 70.25 96 SER A CA 1
ATOM 726 C C . SER A 1 96 ? -2.546 9.075 1.122 1.00 70.25 96 SER A C 1
ATOM 728 O O . SER A 1 96 ? -1.817 9.780 0.423 1.00 70.25 96 SER A O 1
ATOM 730 N N . ASN A 1 97 ? -2.833 9.383 2.388 1.00 68.06 97 ASN A N 1
ATOM 731 C CA . ASN A 1 97 ? -2.212 10.489 3.108 1.00 68.06 97 ASN A CA 1
ATOM 732 C C . ASN A 1 97 ? -1.130 9.944 4.047 1.00 68.06 97 ASN A C 1
ATOM 734 O O . ASN A 1 97 ? -1.390 9.641 5.209 1.00 68.06 97 ASN A O 1
ATOM 738 N N . THR A 1 98 ? 0.100 9.840 3.548 1.00 65.81 98 THR A N 1
ATOM 739 C CA . THR A 1 98 ? 1.272 9.420 4.330 1.00 65.81 98 THR A CA 1
ATOM 740 C C . THR A 1 98 ? 1.899 10.607 5.065 1.00 65.81 98 THR A C 1
ATOM 742 O O . THR A 1 98 ? 3.100 10.858 4.952 1.00 65.81 98 THR A O 1
ATOM 745 N N . SER A 1 99 ? 1.081 11.411 5.755 1.00 69.94 99 SER A N 1
ATOM 746 C CA . SER A 1 99 ? 1.596 12.520 6.564 1.00 69.94 99 SER A CA 1
ATOM 747 C C . SER A 1 99 ? 2.610 12.014 7.595 1.00 69.94 99 SER A C 1
ATOM 749 O O . SER A 1 99 ? 2.577 10.846 7.980 1.00 69.94 99 SER A O 1
ATOM 751 N N . SER A 1 100 ? 3.466 12.901 8.105 1.00 74.06 100 SER A N 1
ATOM 752 C CA . SER A 1 100 ? 4.425 12.562 9.167 1.00 74.06 100 SER A CA 1
ATOM 753 C C . SER A 1 100 ? 3.779 11.999 10.436 1.00 74.06 100 SER A C 1
ATOM 755 O O . SER A 1 100 ? 4.493 11.439 11.250 1.00 74.06 100 SER A O 1
ATOM 757 N N . ALA A 1 101 ? 2.461 12.154 10.598 1.00 78.50 101 ALA A N 1
ATOM 758 C CA . ALA A 1 101 ? 1.691 11.646 11.727 1.00 78.50 101 ALA A CA 1
ATOM 759 C C . ALA A 1 101 ? 1.031 10.282 11.464 1.00 78.50 101 ALA A C 1
ATOM 761 O O . ALA A 1 101 ? 0.088 9.909 12.166 1.00 78.50 101 ALA A O 1
ATOM 762 N N . TYR A 1 102 ? 1.423 9.578 10.396 1.00 79.69 102 TYR A N 1
ATOM 763 C CA . TYR A 1 102 ? 0.807 8.309 10.004 1.00 79.69 102 TYR A CA 1
ATOM 764 C C . TYR A 1 102 ? 0.857 7.282 11.145 1.00 79.69 102 TYR A C 1
ATOM 766 O O . TYR A 1 102 ? -0.182 6.736 11.519 1.00 79.69 102 TYR A O 1
ATOM 774 N N . ASP A 1 103 ? 2.027 7.087 11.754 1.00 83.31 103 ASP A N 1
ATOM 775 C CA . ASP A 1 103 ? 2.212 6.110 12.831 1.00 83.31 103 ASP A CA 1
ATOM 776 C C . ASP A 1 103 ? 1.447 6.514 14.099 1.00 83.31 103 ASP A C 1
ATOM 778 O O . ASP A 1 103 ? 0.765 5.689 14.714 1.00 83.31 103 ASP A O 1
ATOM 782 N N . GLU A 1 104 ? 1.490 7.794 14.474 1.00 86.12 104 GLU A N 1
ATOM 783 C CA . GLU A 1 104 ? 0.736 8.346 15.602 1.00 86.12 104 GLU A CA 1
ATOM 784 C C . GLU A 1 104 ? -0.767 8.141 15.414 1.00 86.12 104 GLU A C 1
ATOM 786 O O . GLU A 1 104 ? -1.475 7.767 16.351 1.00 86.12 104 GLU A O 1
ATOM 791 N N . THR A 1 105 ? -1.249 8.325 14.187 1.00 86.25 105 THR A N 1
ATOM 792 C CA . THR A 1 105 ? -2.661 8.157 13.845 1.00 86.25 105 THR A CA 1
ATOM 793 C C . THR A 1 105 ? -3.089 6.707 13.926 1.00 86.25 105 THR A C 1
ATOM 795 O O . THR A 1 105 ? -4.109 6.416 14.551 1.00 86.25 105 THR A O 1
ATOM 798 N N . ILE A 1 106 ? -2.316 5.783 13.353 1.00 87.00 106 ILE A N 1
ATOM 799 C CA . ILE A 1 106 ? -2.627 4.353 13.429 1.00 87.00 106 ILE A CA 1
ATOM 800 C C . ILE A 1 106 ? -2.639 3.881 14.889 1.00 87.00 106 ILE A C 1
ATOM 802 O O . ILE A 1 106 ? -3.562 3.172 15.290 1.00 87.00 106 ILE A O 1
ATOM 806 N N . ASN A 1 107 ? -1.688 4.327 15.714 1.00 90.81 107 ASN A N 1
ATOM 807 C CA . ASN A 1 107 ? -1.636 3.974 17.136 1.00 90.81 107 ASN A CA 1
ATOM 808 C C . ASN A 1 107 ? -2.829 4.532 17.934 1.00 90.81 107 ASN A C 1
ATOM 810 O O . ASN A 1 107 ? -3.415 3.820 18.759 1.00 90.81 107 ASN A O 1
ATOM 814 N N . ALA A 1 108 ? -3.217 5.785 17.679 1.00 92.50 108 ALA A N 1
ATOM 815 C CA . ALA A 1 108 ? -4.373 6.407 18.318 1.00 92.50 108 ALA A CA 1
ATOM 816 C C . ALA A 1 108 ? -5.680 5.689 17.933 1.00 92.50 108 ALA A C 1
ATOM 818 O O . ALA A 1 108 ? -6.483 5.350 18.804 1.00 92.50 108 ALA A O 1
ATOM 819 N N . VAL A 1 109 ? -5.858 5.364 16.646 1.00 91.75 109 VAL A N 1
ATOM 820 C CA . VAL A 1 109 ? -7.024 4.616 16.147 1.00 91.75 109 VAL A CA 1
ATOM 821 C C . VAL A 1 109 ? -7.052 3.180 16.682 1.00 91.75 109 VAL A C 1
ATOM 823 O O . VAL A 1 109 ? -8.116 2.696 17.062 1.00 91.75 109 VAL A O 1
ATOM 826 N N . ALA A 1 110 ? -5.910 2.493 16.776 1.00 93.44 110 ALA A N 1
ATOM 827 C CA . ALA A 1 110 ? -5.838 1.142 17.340 1.00 93.44 110 ALA A CA 1
ATOM 828 C C . ALA A 1 110 ? -6.237 1.109 18.828 1.00 93.44 110 ALA A C 1
ATOM 830 O O . ALA A 1 110 ? -6.923 0.186 19.283 1.00 93.44 110 ALA A O 1
ATOM 831 N N . THR A 1 111 ? -5.853 2.143 19.580 1.00 95.56 111 THR A N 1
ATOM 832 C CA . THR A 1 111 ? -6.260 2.318 20.981 1.00 95.56 111 THR A CA 1
ATOM 833 C C . THR A 1 111 ? -7.766 2.557 21.086 1.00 95.56 111 THR A C 1
ATOM 835 O O . THR A 1 111 ? -8.446 1.840 21.821 1.00 95.56 111 THR A O 1
ATOM 838 N N . ALA A 1 112 ? -8.300 3.490 20.290 1.00 95.62 112 ALA A N 1
ATOM 839 C CA . ALA A 1 112 ? -9.734 3.763 20.206 1.00 95.62 112 ALA A CA 1
ATOM 840 C C . ALA A 1 112 ? -10.540 2.496 19.867 1.00 95.62 112 ALA A C 1
ATOM 842 O O . ALA A 1 112 ? -11.516 2.177 20.545 1.00 95.62 112 ALA A O 1
ATOM 843 N N . LEU A 1 113 ? -10.092 1.711 18.879 1.00 95.19 113 LEU A N 1
ATOM 844 C CA . LEU A 1 113 ? -10.724 0.443 18.509 1.00 95.19 113 LEU A CA 1
ATOM 845 C C . LEU A 1 113 ? -10.748 -0.545 19.681 1.00 95.19 113 LEU A C 1
ATOM 847 O O . LEU A 1 113 ? -11.771 -1.178 19.931 1.00 95.19 113 LEU A O 1
ATOM 851 N N . THR A 1 114 ? -9.650 -0.659 20.428 1.00 97.12 114 THR A N 1
ATOM 852 C CA . THR A 1 114 ? -9.582 -1.531 21.610 1.00 97.12 114 THR A CA 1
ATOM 853 C C . THR A 1 114 ? -10.608 -1.116 22.669 1.00 97.12 114 THR A C 1
ATOM 855 O O . THR A 1 114 ? -11.281 -1.969 23.247 1.00 97.12 114 THR A O 1
ATOM 858 N N . ASN A 1 115 ? -10.780 0.185 22.902 1.00 97.25 115 ASN A N 1
ATOM 859 C CA . ASN A 1 115 ? -11.760 0.704 23.856 1.00 97.25 115 ASN A CA 1
ATOM 860 C C . ASN A 1 115 ? -13.200 0.465 23.387 1.00 97.25 115 ASN A C 1
ATOM 862 O O . ASN A 1 115 ? -14.039 0.018 24.170 1.00 97.25 115 ASN A O 1
ATOM 866 N N . VAL A 1 116 ? -13.474 0.682 22.099 1.00 97.44 116 VAL A N 1
ATOM 867 C CA . VAL A 1 116 ? -14.774 0.389 21.475 1.00 97.44 116 VAL A CA 1
ATOM 868 C C . VAL A 1 116 ? -15.130 -1.090 21.608 1.00 97.44 116 VAL A C 1
ATOM 870 O O . VAL A 1 116 ? -16.250 -1.418 21.995 1.00 97.44 116 VAL A O 1
ATOM 873 N N . LEU A 1 117 ? -14.178 -1.997 21.361 1.00 96.56 117 LEU A N 1
ATOM 874 C CA . LEU A 1 117 ? -14.385 -3.439 21.547 1.00 96.56 117 LEU A CA 1
ATOM 875 C C . LEU A 1 117 ? -14.715 -3.805 23.006 1.00 96.56 117 LEU A C 1
ATOM 877 O O . LEU A 1 117 ? -15.383 -4.808 23.247 1.00 96.56 117 LEU A O 1
ATOM 881 N N . ASN A 1 118 ? -14.305 -2.972 23.966 1.00 97.56 118 ASN A N 1
ATOM 882 C CA . ASN A 1 118 ? -14.641 -3.095 25.385 1.00 97.56 118 ASN A CA 1
ATOM 883 C C . ASN A 1 118 ? -15.917 -2.327 25.794 1.00 97.56 118 ASN A C 1
ATOM 885 O O . ASN A 1 118 ? -16.242 -2.271 26.981 1.00 97.56 118 ASN A O 1
ATOM 889 N N . GLY A 1 119 ? -16.660 -1.765 24.837 1.00 97.06 119 GLY A N 1
ATOM 890 C CA . GLY A 1 119 ? -17.961 -1.128 25.057 1.00 97.06 119 GLY A CA 1
ATOM 891 C C . GLY A 1 119 ? -17.939 0.397 25.185 1.00 97.06 119 GLY A C 1
ATOM 892 O O . GLY A 1 119 ? -18.952 0.968 25.589 1.00 97.06 119 GLY A O 1
ATOM 893 N N . ALA A 1 120 ? -16.825 1.060 24.866 1.00 97.94 120 ALA A N 1
ATOM 894 C CA . ALA A 1 120 ? -16.783 2.520 24.780 1.00 97.94 120 ALA A CA 1
ATOM 895 C C . ALA A 1 120 ? -17.578 3.052 23.569 1.00 97.94 120 ALA A C 1
ATOM 897 O O . ALA A 1 120 ? -17.795 2.344 22.583 1.00 97.94 120 ALA A O 1
ATOM 898 N N . ASP A 1 121 ? -18.004 4.316 23.643 1.00 97.06 121 ASP A N 1
ATOM 899 C CA . ASP A 1 121 ? -18.689 4.996 22.541 1.00 97.06 121 ASP A CA 1
ATOM 900 C C . ASP A 1 121 ? -17.719 5.315 21.394 1.00 97.06 121 ASP A C 1
ATOM 902 O O . ASP A 1 121 ? -16.663 5.909 21.602 1.00 97.06 121 ASP A O 1
ATOM 906 N N . ILE A 1 122 ? -18.105 4.949 20.170 1.00 94.88 122 ILE A N 1
ATOM 907 C CA . ILE A 1 122 ? -17.247 5.075 18.986 1.00 94.88 122 ILE A CA 1
ATOM 908 C C . ILE A 1 122 ? -16.890 6.533 18.706 1.00 94.88 122 ILE A C 1
ATOM 910 O O . ILE A 1 122 ? -15.729 6.828 18.441 1.00 94.88 122 ILE A O 1
ATOM 914 N N . GLN A 1 123 ? -17.865 7.445 18.754 1.00 93.81 123 GLN A N 1
ATOM 915 C CA . GLN A 1 123 ? -17.612 8.839 18.395 1.00 93.81 123 GLN A CA 1
ATOM 916 C C . GLN A 1 123 ? -16.647 9.489 19.389 1.00 93.81 123 GLN A C 1
ATOM 918 O O . GLN A 1 123 ? -15.684 10.132 18.982 1.00 93.81 123 GLN A O 1
ATOM 923 N N . SER A 1 124 ? -16.862 9.242 20.679 1.00 95.25 124 SER A N 1
ATOM 924 C CA . SER A 1 124 ? -16.002 9.740 21.751 1.00 95.25 124 SER A CA 1
ATOM 925 C C . SER A 1 124 ? -14.559 9.239 21.609 1.00 95.25 124 SER A C 1
ATOM 927 O O . SER A 1 124 ? -13.614 10.009 21.771 1.00 95.25 124 SER A O 1
ATOM 929 N N . GLU A 1 125 ? -14.365 7.962 21.269 1.00 96.62 125 GLU A N 1
ATOM 930 C CA . GLU A 1 125 ? -13.026 7.395 21.073 1.00 96.62 125 GLU A CA 1
ATOM 931 C C . GLU A 1 125 ? -12.330 7.930 19.811 1.00 96.62 125 GLU A C 1
ATOM 933 O O . GLU A 1 125 ? -11.116 8.139 19.826 1.00 96.62 125 GLU A O 1
ATOM 938 N N . LEU A 1 126 ? -13.072 8.221 18.737 1.00 94.69 126 LEU A N 1
ATOM 939 C CA . LEU A 1 126 ? -12.510 8.869 17.546 1.00 94.69 126 LEU A CA 1
ATOM 940 C C . LEU A 1 126 ? -12.108 10.324 17.818 1.00 94.69 126 LEU A C 1
ATOM 942 O O . LEU A 1 126 ? -11.036 10.740 17.377 1.00 94.69 126 LEU A O 1
ATOM 946 N N . ASP A 1 127 ? -12.903 11.073 18.586 1.00 94.19 127 ASP A N 1
ATOM 947 C CA . ASP A 1 127 ? -12.571 12.445 18.995 1.00 94.19 127 ASP A CA 1
ATOM 948 C C . ASP A 1 127 ? -11.317 12.470 19.898 1.00 94.19 127 ASP A C 1
ATOM 950 O O . ASP A 1 127 ? -10.444 13.337 19.763 1.00 94.19 127 ASP A O 1
ATOM 954 N N . ASN A 1 128 ? -11.178 11.476 20.783 1.00 94.31 128 ASN A N 1
ATOM 955 C CA . ASN A 1 128 ? -9.985 11.287 21.613 1.00 94.31 128 ASN A CA 1
ATOM 956 C C . ASN A 1 128 ? -8.751 10.929 20.773 1.00 94.31 128 ASN A C 1
ATOM 958 O O . ASN A 1 128 ? -7.668 11.486 20.987 1.00 94.31 128 ASN A O 1
ATOM 962 N N . ALA A 1 129 ? -8.899 10.020 19.805 1.00 94.38 129 ALA A N 1
ATOM 963 C CA . ALA A 1 129 ? -7.826 9.666 18.883 1.00 94.38 129 ALA A CA 1
ATOM 964 C C . ALA A 1 129 ? -7.372 10.887 18.072 1.00 94.38 129 ALA A C 1
ATOM 966 O O . ALA A 1 129 ? -6.173 11.143 17.973 1.00 94.38 129 ALA A O 1
ATOM 967 N N . GLN A 1 130 ? -8.319 11.685 17.572 1.00 92.38 130 GLN A N 1
ATOM 968 C CA . GLN A 1 130 ? -8.033 12.919 16.846 1.00 92.38 130 GLN A CA 1
ATOM 969 C C . GLN A 1 130 ? -7.231 13.899 17.710 1.00 92.38 130 GLN A C 1
ATOM 971 O O . GLN A 1 130 ? -6.172 14.365 17.295 1.00 92.38 130 GLN A O 1
ATOM 976 N N . SER A 1 131 ? -7.686 14.138 18.941 1.00 92.94 131 SER A N 1
ATOM 977 C CA . SER A 1 131 ? -7.006 15.030 19.888 1.00 92.94 131 SER A CA 1
ATOM 978 C C . SER A 1 131 ? -5.578 14.565 20.207 1.00 92.94 131 SER A C 1
ATOM 980 O O . SER A 1 131 ? -4.666 15.379 20.338 1.00 92.94 131 SER A O 1
ATOM 982 N N . THR A 1 132 ? -5.368 13.249 20.306 1.00 91.31 132 THR A N 1
ATOM 983 C CA . THR A 1 132 ? -4.044 12.648 20.542 1.00 91.31 132 THR A CA 1
ATOM 984 C C . THR A 1 132 ? -3.093 12.916 19.378 1.00 91.31 132 THR A C 1
ATOM 986 O O . THR A 1 132 ? -1.933 13.272 19.588 1.00 91.31 132 THR A O 1
ATOM 989 N N . VAL A 1 133 ? -3.593 12.771 18.151 1.00 90.00 133 VAL A N 1
ATOM 990 C CA . VAL A 1 133 ? -2.824 13.014 16.927 1.00 90.00 133 VAL A CA 1
ATOM 991 C C . VAL A 1 133 ? -2.487 14.494 16.771 1.00 90.00 133 VAL A C 1
ATOM 993 O O . VAL A 1 133 ? -1.335 14.822 16.495 1.00 90.00 133 VAL A O 1
ATOM 996 N N . ASP A 1 134 ? -3.448 15.392 16.991 1.00 90.06 134 ASP A N 1
ATOM 997 C CA . ASP A 1 134 ? -3.215 16.839 16.898 1.00 90.06 134 ASP A CA 1
ATOM 998 C C . ASP A 1 134 ? -2.155 17.303 17.904 1.00 90.06 134 ASP A C 1
ATOM 1000 O O . ASP A 1 134 ? -1.202 17.985 17.519 1.00 90.06 134 ASP A O 1
ATOM 1004 N N . PHE A 1 135 ? -2.229 16.812 19.146 1.00 89.12 135 PHE A N 1
ATOM 1005 C CA . PHE A 1 135 ? -1.212 17.080 20.161 1.00 89.12 135 PHE A CA 1
ATOM 1006 C C . PHE A 1 135 ? 0.183 16.598 19.736 1.00 89.12 135 PHE A C 1
ATOM 1008 O O . PHE A 1 135 ? 1.160 17.334 19.883 1.00 89.12 135 PHE A O 1
ATOM 1015 N N . ALA A 1 136 ? 0.295 15.384 19.185 1.00 86.00 136 ALA A N 1
ATOM 1016 C CA . ALA A 1 136 ? 1.573 14.840 18.723 1.00 86.00 136 ALA A CA 1
ATOM 1017 C C . ALA A 1 136 ? 2.159 15.626 17.535 1.00 86.00 136 ALA A C 1
ATOM 1019 O O . ALA A 1 136 ? 3.376 15.764 17.423 1.00 86.00 136 ALA A O 1
ATOM 1020 N N . MET A 1 137 ? 1.299 16.187 16.680 1.00 84.00 137 MET A N 1
ATOM 1021 C CA . MET A 1 137 ? 1.697 17.054 15.567 1.00 84.00 137 MET A CA 1
ATOM 1022 C C . MET A 1 137 ? 2.023 18.496 15.984 1.00 84.00 137 MET A C 1
ATOM 1024 O O . MET A 1 137 ? 2.533 19.255 15.159 1.00 84.00 137 MET A O 1
ATOM 1028 N N . GLY A 1 138 ? 1.745 18.884 17.231 1.00 81.31 138 GLY A N 1
ATOM 1029 C CA . GLY A 1 138 ? 1.923 20.254 17.713 1.00 81.31 138 GLY A CA 1
ATOM 1030 C C . GLY A 1 138 ? 0.871 21.243 17.199 1.00 81.31 138 GLY A C 1
ATOM 1031 O O . GLY A 1 138 ? 1.183 22.430 17.082 1.00 81.31 138 GLY A O 1
ATOM 1032 N N . ASN A 1 139 ? -0.336 20.758 16.883 1.00 67.50 139 ASN A N 1
ATOM 1033 C CA . ASN A 1 139 ? -1.489 21.558 16.451 1.00 67.50 139 ASN A CA 1
ATOM 1034 C C . ASN A 1 139 ? -2.515 21.764 17.572 1.00 67.50 139 ASN A C 1
ATOM 1036 O O . ASN A 1 139 ? -2.579 20.921 18.494 1.00 67.50 139 ASN A O 1
#

Foldseek 3Di:
DAQDPDPLVAEDDDDDDDDDDPPDPCVPVVVCCCCPCCVHDNNLVNQLVCCVPPVDADLPLVNAQDDPLLQAFDVVVVGDSVRNVVSVCSVSYDDDDPPPLPVLLVVLVVVLVVVVVVPDDNVVSSVRSRVSSCVVVVD

Sequence (139 aa):
MMISLTSLVYAASGGSSWMITSNCSDYETALDLLTTVMGGELSDAFYQDILLDSNYISGYLPTAGNEEIYNTPDDFFNGDTIYATLGQFVDQLPASNTSSAYDETINAVATALTNVLNGADIQSELDNAQSTVDFAMGN

Organism: NCBI:txid2838414